Protein AF-A0A847QJS4-F1 (afdb_monomer)

Foldseek 3Di:
DPPVVVVVVVVVVVVVVVVVVPPPDDDDDPDPDPDQDDPCVCVVVDFDWWWEQEVVVRDIDIDTPLLFLLQQLLFADQLPPDLQVLLVSSQLLSLQLSQCCVPPVCQVVSNTSYYCDCVRHGPGHSPRRDPSNSVSSVVQPPHYDDDPSHRDPSDDDD

Radius of gyration: 25.94 Å; Cα contacts (8 Å, |Δi|>4): 206; chains: 1; bounding box: 33×31×95 Å

Structure (mmCIF, N/CA/C/O backbone):
data_AF-A0A847QJS4-F1
#
_entry.id   AF-A0A847QJS4-F1
#
loop_
_atom_site.group_PDB
_atom_site.id
_atom_site.type_symbol
_atom_site.label_atom_id
_atom_site.label_alt_id
_atom_site.label_comp_id
_atom_site.label_asym_id
_atom_site.label_entity_id
_atom_site.label_seq_id
_atom_site.pdbx_PDB_ins_code
_atom_site.Cartn_x
_atom_site.Cartn_y
_atom_site.Cartn_z
_atom_site.occupancy
_atom_site.B_iso_or_equiv
_atom_site.auth_seq_id
_atom_site.auth_comp_id
_atom_site.auth_asym_id
_atom_site.auth_atom_id
_atom_site.pdbx_PDB_model_num
ATOM 1 N N . MET A 1 1 ? -1.668 5.965 78.760 1.00 56.53 1 MET A N 1
ATOM 2 C CA . MET A 1 1 ? -0.915 6.193 77.500 1.00 56.53 1 MET A CA 1
ATOM 3 C C . MET A 1 1 ? -1.561 5.583 76.240 1.00 56.53 1 MET A C 1
ATOM 5 O O . MET A 1 1 ? -1.360 6.135 75.172 1.00 56.53 1 MET A O 1
ATOM 9 N N . LYS A 1 2 ? -2.381 4.516 76.321 1.00 51.59 2 LYS A N 1
ATOM 10 C CA . LYS A 1 2 ? -2.974 3.822 75.147 1.00 51.59 2 LYS A CA 1
ATOM 11 C C . LYS A 1 2 ? -4.217 4.481 74.503 1.00 51.59 2 LYS A C 1
ATOM 13 O O . LYS A 1 2 ? -4.578 4.121 73.389 1.00 51.59 2 LYS A O 1
ATOM 18 N N . LEU A 1 3 ? -4.868 5.445 75.167 1.00 50.12 3 LEU A N 1
ATOM 19 C CA . LEU A 1 3 ? -6.109 6.068 74.669 1.00 50.12 3 LEU A CA 1
ATOM 20 C C . LEU A 1 3 ? -5.859 7.167 73.616 1.00 50.12 3 LEU A C 1
ATOM 22 O O . LEU A 1 3 ? -6.610 7.271 72.654 1.00 50.12 3 LEU A O 1
ATOM 26 N N . LYS A 1 4 ? -4.756 7.922 73.742 1.00 52.16 4 LYS A N 1
ATOM 27 C CA . LYS A 1 4 ? -4.378 8.983 72.786 1.00 52.16 4 LYS A CA 1
ATOM 28 C C . LYS A 1 4 ? -4.014 8.427 71.403 1.00 52.16 4 LYS A C 1
ATOM 30 O O . LYS A 1 4 ? -4.345 9.034 70.395 1.00 52.16 4 LYS A O 1
ATOM 35 N N . TYR A 1 5 ? -3.411 7.238 71.362 1.00 56.19 5 TYR A N 1
ATOM 36 C CA . TYR A 1 5 ? -3.057 6.561 70.115 1.00 56.19 5 TYR A CA 1
ATOM 37 C C . TYR A 1 5 ? -4.287 6.038 69.359 1.00 56.19 5 TYR A C 1
ATOM 39 O O . TYR A 1 5 ? -4.341 6.179 68.146 1.00 56.19 5 TYR A O 1
ATOM 47 N N . ARG A 1 6 ? -5.319 5.519 70.046 1.00 55.34 6 ARG A N 1
ATOM 48 C CA . ARG A 1 6 ? -6.552 5.041 69.382 1.00 55.34 6 ARG A CA 1
ATOM 49 C C . ARG A 1 6 ? -7.291 6.165 68.653 1.00 55.34 6 ARG A C 1
ATOM 51 O O . ARG A 1 6 ? -7.708 5.948 67.525 1.00 55.34 6 ARG A O 1
ATOM 58 N N . VAL A 1 7 ? -7.373 7.355 69.256 1.00 57.12 7 VAL A N 1
ATOM 59 C CA . VAL A 1 7 ? -7.990 8.543 68.635 1.00 57.12 7 VAL A CA 1
ATOM 60 C C . VAL A 1 7 ? -7.161 9.051 67.446 1.00 57.12 7 VAL A C 1
ATOM 62 O O . VAL A 1 7 ? -7.728 9.424 66.420 1.00 57.12 7 VAL A O 1
ATOM 65 N N . LEU A 1 8 ? -5.824 8.998 67.542 1.00 56.19 8 LEU A N 1
ATOM 66 C CA . LEU A 1 8 ? -4.928 9.345 66.432 1.00 56.19 8 LEU A CA 1
ATOM 67 C C . LEU A 1 8 ? -5.085 8.394 65.234 1.00 56.19 8 LEU A C 1
ATOM 69 O O . LEU A 1 8 ? -5.166 8.856 64.100 1.00 56.19 8 LEU A O 1
ATOM 73 N N . TYR A 1 9 ? -5.164 7.081 65.470 1.00 55.72 9 TYR A N 1
ATOM 74 C CA . TYR A 1 9 ? -5.310 6.093 64.394 1.00 55.72 9 TYR A CA 1
ATOM 75 C C . TYR A 1 9 ? -6.708 6.113 63.760 1.00 55.72 9 TYR A C 1
ATOM 77 O O . TYR A 1 9 ? -6.820 5.930 62.550 1.00 55.72 9 TYR A O 1
ATOM 85 N N . THR A 1 10 ? -7.769 6.406 64.524 1.00 59.09 10 THR A N 1
ATOM 86 C CA . THR A 1 10 ? -9.114 6.597 63.952 1.00 59.09 10 THR A CA 1
ATOM 87 C C . THR A 1 10 ? -9.216 7.875 63.121 1.00 59.09 10 THR A C 1
ATOM 89 O O . THR A 1 10 ? -9.838 7.852 62.065 1.00 59.09 10 THR A O 1
ATOM 92 N N . ALA A 1 11 ? -8.571 8.970 63.544 1.00 58.78 11 ALA A N 1
ATOM 93 C CA . ALA A 1 11 ? -8.536 10.214 62.773 1.00 58.78 11 ALA A CA 1
ATOM 94 C C . ALA A 1 11 ? -7.699 10.066 61.488 1.00 58.78 11 ALA A C 1
ATOM 96 O O . ALA A 1 11 ? -8.130 10.498 60.422 1.00 58.78 11 ALA A O 1
ATOM 97 N N . ALA A 1 12 ? -6.548 9.387 61.559 1.00 59.53 12 ALA A N 1
ATOM 98 C CA . ALA A 1 12 ? -5.715 9.098 60.391 1.00 59.53 12 ALA A CA 1
ATOM 99 C C . ALA A 1 12 ? -6.413 8.162 59.383 1.00 59.53 12 ALA A C 1
ATOM 101 O O . ALA A 1 12 ? -6.344 8.401 58.179 1.00 59.53 12 ALA A O 1
ATOM 102 N N . GLY A 1 13 ? -7.141 7.143 59.857 1.00 58.38 13 GLY A N 1
ATOM 103 C CA . GLY A 1 13 ? -7.918 6.242 58.997 1.00 58.38 13 GLY A CA 1
ATOM 104 C C . GLY A 1 13 ? -9.065 6.940 58.255 1.00 58.38 13 GLY A C 1
ATOM 105 O O . GLY A 1 13 ? -9.299 6.655 57.082 1.00 58.38 13 GLY A O 1
ATOM 106 N N . LEU A 1 14 ? -9.734 7.903 58.900 1.00 59.62 14 LEU A N 1
ATOM 107 C CA . LEU A 1 14 ? -10.808 8.698 58.290 1.00 59.62 14 LEU A CA 1
ATOM 108 C C . LEU A 1 14 ? -10.284 9.674 57.224 1.00 59.62 14 LEU A C 1
ATOM 110 O O . LEU A 1 14 ? -10.936 9.864 56.203 1.00 59.62 14 LEU A O 1
ATOM 114 N N . ILE A 1 15 ? -9.086 10.237 57.416 1.00 60.09 15 ILE A N 1
ATOM 115 C CA . ILE A 1 15 ? -8.440 11.140 56.445 1.00 60.09 15 ILE A CA 1
ATOM 116 C C . ILE A 1 15 ? -7.976 10.376 55.192 1.00 60.09 15 ILE A C 1
ATOM 118 O O . ILE A 1 15 ? -8.147 10.867 54.077 1.00 60.09 15 ILE A O 1
ATOM 122 N N . ILE A 1 16 ? -7.458 9.153 55.349 1.00 59.97 16 ILE A N 1
ATOM 123 C CA . ILE A 1 16 ? -7.052 8.300 54.216 1.00 59.97 16 ILE A CA 1
ATOM 124 C C . ILE A 1 16 ? -8.278 7.834 53.413 1.00 59.97 16 ILE A C 1
ATOM 126 O O . ILE A 1 16 ? -8.250 7.853 52.182 1.00 59.97 16 ILE A O 1
ATOM 130 N N . ALA A 1 17 ? -9.382 7.489 54.086 1.00 58.16 17 ALA A N 1
ATOM 131 C CA . ALA A 1 17 ? -10.631 7.118 53.420 1.00 58.16 17 ALA A CA 1
ATOM 132 C C . ALA A 1 17 ? -11.278 8.298 52.664 1.00 58.16 17 ALA A C 1
ATOM 134 O O . ALA A 1 17 ? -11.827 8.096 51.584 1.00 58.16 17 ALA A O 1
ATOM 135 N N . LEU A 1 18 ? -11.164 9.531 53.176 1.00 58.56 18 LEU A N 1
ATOM 136 C CA . LEU A 1 18 ? -11.667 10.732 52.494 1.00 58.56 18 LEU A CA 1
ATOM 137 C C . LEU A 1 18 ? -10.811 11.119 51.271 1.00 58.56 18 LEU A C 1
ATOM 139 O O . LEU A 1 18 ? -11.348 11.583 50.266 1.00 58.56 18 LEU A O 1
ATOM 143 N N . GLY A 1 19 ? -9.493 10.890 51.325 1.00 57.66 19 GLY A N 1
ATOM 144 C CA . GLY A 1 19 ? -8.569 11.165 50.215 1.00 57.66 19 GLY A CA 1
ATOM 145 C C . GLY A 1 19 ? -8.753 10.243 49.002 1.00 57.66 19 GLY A C 1
ATOM 146 O O . GLY A 1 19 ? -8.550 10.671 47.867 1.00 57.66 19 GLY A O 1
ATOM 147 N N . LEU A 1 20 ? -9.206 9.004 49.218 1.00 56.81 20 LEU A N 1
ATOM 148 C CA . LEU A 1 20 ? -9.457 8.036 48.142 1.00 56.81 20 LEU A CA 1
ATOM 149 C C . LEU A 1 20 ? -10.775 8.283 47.385 1.00 56.81 20 LEU A C 1
ATOM 151 O O . LEU A 1 20 ? -10.927 7.795 46.269 1.00 56.81 20 LEU A O 1
ATOM 155 N N . ILE A 1 21 ? -11.699 9.076 47.938 1.00 54.34 21 ILE A N 1
ATOM 156 C CA . ILE A 1 21 ? -12.987 9.406 47.295 1.00 54.34 21 ILE A CA 1
ATOM 157 C C . ILE A 1 21 ? -12.853 10.610 46.338 1.00 54.34 21 ILE A C 1
ATOM 159 O O . ILE A 1 21 ? -13.659 10.767 45.424 1.00 54.34 21 ILE A O 1
ATOM 163 N N . LEU A 1 22 ? -11.804 11.431 46.478 1.00 50.16 22 LEU A N 1
ATOM 164 C CA . LEU A 1 22 ? -11.586 12.633 45.656 1.00 50.16 22 LEU A CA 1
ATOM 165 C C . LEU A 1 22 ? -10.691 12.415 44.424 1.00 50.16 22 LEU A C 1
ATOM 167 O O . LEU A 1 22 ? -10.512 13.340 43.638 1.00 50.16 22 LEU A O 1
ATOM 171 N N . SER A 1 23 ? -10.197 11.197 44.183 1.00 52.78 23 SER A N 1
ATOM 172 C CA . SER A 1 23 ? -9.521 10.834 42.920 1.00 52.78 23 SER A CA 1
ATOM 173 C C . SER A 1 23 ? -10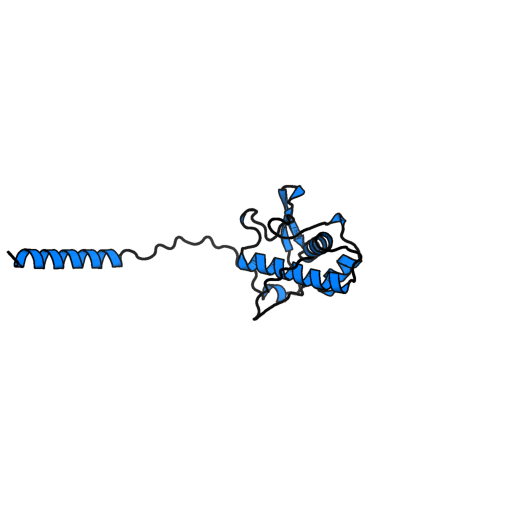.519 10.411 41.831 1.00 52.78 23 SER A C 1
ATOM 175 O O . SER A 1 23 ? -10.291 9.468 41.074 1.00 52.78 23 SER A O 1
ATOM 177 N N . GLY A 1 24 ? -11.655 11.113 41.771 1.00 46.25 24 GLY A N 1
ATOM 178 C CA . GLY A 1 24 ? -12.627 11.007 40.693 1.00 46.25 24 GLY A CA 1
ATOM 179 C C . GLY A 1 24 ? -11.979 11.413 39.371 1.00 46.25 24 GLY A C 1
ATOM 180 O O . GLY A 1 24 ? -11.525 12.542 39.204 1.00 46.25 24 GLY A O 1
ATOM 181 N N . CYS A 1 25 ? -11.912 10.449 38.458 1.00 49.38 25 CYS A N 1
ATOM 182 C CA . CYS A 1 25 ? -11.354 10.536 37.115 1.00 49.38 25 CYS A CA 1
ATOM 183 C C . CYS A 1 25 ? -11.681 11.863 36.400 1.00 49.38 25 CYS A C 1
ATOM 185 O O . CYS A 1 25 ? -12.804 12.073 35.950 1.00 49.38 25 CYS A O 1
ATOM 187 N N . SER A 1 26 ? -10.677 12.722 36.207 1.00 46.34 26 SER A N 1
ATOM 188 C CA . SER A 1 26 ? -10.714 13.753 35.166 1.00 46.34 26 SER A CA 1
ATOM 189 C C . SER A 1 26 ? -10.277 13.121 33.847 1.00 46.34 26 SER A C 1
ATOM 191 O O . SER A 1 26 ? -9.092 13.086 33.526 1.00 46.34 26 SER A O 1
ATOM 193 N N . GLN A 1 27 ? -11.228 12.592 33.075 1.00 49.28 27 GLN A N 1
ATOM 194 C CA . GLN A 1 27 ? -10.994 12.363 31.652 1.00 49.28 27 GLN A CA 1
ATOM 195 C C . GLN A 1 27 ? -11.048 13.721 30.950 1.00 49.28 27 GLN A C 1
ATOM 197 O O . GLN A 1 27 ? -12.102 14.349 30.857 1.00 49.28 27 GLN A O 1
ATOM 202 N N . ALA A 1 28 ? -9.891 14.190 30.481 1.00 49.72 28 ALA A N 1
ATOM 203 C CA . ALA A 1 28 ? -9.831 15.289 29.531 1.00 49.72 28 ALA A CA 1
ATOM 204 C C . ALA A 1 28 ? -10.716 14.949 28.314 1.00 49.72 28 ALA A C 1
ATOM 206 O O . ALA A 1 28 ? -10.736 13.789 27.891 1.00 49.72 28 ALA A O 1
ATOM 207 N N . PRO A 1 29 ? -11.447 15.918 27.736 1.00 38.84 29 PRO A N 1
ATOM 208 C CA . PRO A 1 29 ? -12.275 15.658 26.570 1.00 38.84 29 PRO A CA 1
ATOM 209 C C . PRO A 1 29 ? -11.384 15.163 25.426 1.00 38.84 29 PRO A C 1
ATOM 211 O O . PRO A 1 29 ? -10.550 15.906 24.904 1.00 38.84 29 PRO A O 1
ATOM 214 N N . GLN A 1 30 ? -11.550 13.893 25.042 1.00 41.59 30 GLN A N 1
ATOM 215 C CA . GLN A 1 30 ? -10.957 13.358 23.824 1.00 41.59 30 GLN A CA 1
ATOM 216 C C . GLN A 1 30 ? -11.396 14.251 22.662 1.00 41.59 30 GLN A C 1
ATOM 218 O O . GLN A 1 30 ? -12.590 14.411 22.393 1.00 41.59 30 GLN A O 1
ATOM 223 N N . LYS A 1 31 ? -10.418 14.838 21.965 1.00 44.03 31 LYS A N 1
ATOM 224 C CA . LYS A 1 31 ? -10.607 15.375 20.616 1.00 44.03 31 LYS A CA 1
ATOM 225 C C . LYS A 1 31 ? -11.360 14.297 19.833 1.00 44.03 31 LYS A C 1
ATOM 227 O O . LYS A 1 31 ? -10.833 13.197 19.697 1.00 44.03 31 LYS A O 1
ATOM 232 N N . LYS A 1 32 ? -12.581 14.592 19.371 1.00 38.66 32 LYS A N 1
ATOM 233 C CA . LYS A 1 32 ? -13.340 13.734 18.449 1.00 38.66 32 LYS A CA 1
ATOM 234 C C . LYS A 1 32 ? -12.449 13.451 17.236 1.00 38.66 32 LYS A C 1
ATOM 236 O O . LYS A 1 32 ? -12.378 14.264 16.319 1.00 38.66 32 LYS A O 1
ATOM 241 N N . GLN A 1 33 ? -11.730 12.333 17.260 1.00 44.47 33 GLN A N 1
ATOM 242 C CA . GLN A 1 33 ? -11.225 11.708 16.051 1.00 44.47 33 GLN A CA 1
ATOM 243 C C . GLN A 1 33 ? -12.452 11.337 15.224 1.00 44.47 33 GLN A C 1
ATOM 245 O O . GLN A 1 33 ? -13.455 10.862 15.765 1.00 44.47 33 GLN A O 1
ATOM 250 N N . ALA A 1 34 ? -12.396 11.637 13.927 1.00 55.16 34 ALA A N 1
ATOM 251 C CA . ALA A 1 34 ? -13.393 11.147 12.991 1.00 55.16 34 ALA A CA 1
ATOM 252 C C . ALA A 1 34 ? -13.533 9.625 13.192 1.00 55.16 34 ALA A C 1
ATOM 254 O O . ALA A 1 34 ? -12.512 8.968 13.419 1.00 55.16 34 ALA A O 1
ATOM 255 N N . PRO A 1 35 ? -14.757 9.067 13.171 1.00 46.56 35 PRO A N 1
ATOM 256 C CA . PRO A 1 35 ? -14.930 7.632 13.326 1.00 46.56 35 PRO A CA 1
ATOM 257 C C . PRO A 1 35 ? -14.070 6.918 12.284 1.00 46.56 35 PRO A C 1
ATOM 259 O O . PRO A 1 35 ? -14.115 7.277 11.104 1.00 46.56 35 PRO A O 1
ATOM 262 N N . ALA A 1 36 ? -13.291 5.928 12.723 1.00 55.78 36 ALA A N 1
ATOM 263 C CA . ALA A 1 36 ? -12.670 4.983 11.810 1.00 55.78 36 ALA A CA 1
ATOM 264 C C . ALA A 1 36 ? -13.758 4.412 10.879 1.00 55.78 36 ALA A C 1
ATOM 266 O O . ALA A 1 36 ? -14.891 4.199 11.339 1.00 55.78 36 ALA A O 1
ATOM 267 N N . PRO A 1 37 ? -13.458 4.177 9.592 1.00 46.31 37 PRO A N 1
ATOM 268 C CA . PRO A 1 37 ? -14.375 3.480 8.707 1.00 46.31 37 PRO A CA 1
ATOM 269 C C . PRO A 1 37 ? -14.795 2.164 9.353 1.00 46.31 37 PRO A C 1
ATOM 271 O O . PRO A 1 37 ? -13.974 1.299 9.629 1.00 46.31 37 PRO A O 1
ATOM 274 N N . THR A 1 38 ? -16.079 2.031 9.656 1.00 36.62 38 THR A N 1
ATOM 275 C CA . THR A 1 38 ? -16.661 0.756 10.076 1.00 36.62 38 THR A CA 1
ATOM 276 C C . THR A 1 38 ? -16.667 -0.173 8.854 1.00 36.62 38 THR A C 1
ATOM 278 O O . THR A 1 38 ? -16.896 0.334 7.751 1.00 36.62 38 THR A O 1
ATOM 281 N N . PRO A 1 39 ? -16.564 -1.508 9.006 1.00 47.81 39 PRO A N 1
ATOM 282 C CA . PRO A 1 39 ? -16.758 -2.484 7.918 1.00 47.81 39 PRO A CA 1
ATOM 283 C C . PRO A 1 39 ? -18.091 -2.365 7.152 1.00 47.81 39 PRO A C 1
ATOM 285 O O . PRO A 1 39 ? -18.339 -3.101 6.209 1.00 47.81 39 PRO A O 1
ATOM 288 N N . GLN A 1 40 ? -18.974 -1.452 7.564 1.00 39.09 40 GLN A N 1
ATOM 289 C CA . GLN A 1 40 ? -20.220 -1.094 6.893 1.00 39.09 40 GLN A CA 1
ATOM 290 C C . GLN A 1 40 ? -20.082 0.065 5.884 1.00 39.09 40 GLN A C 1
ATOM 292 O O . GLN A 1 40 ? -21.006 0.276 5.104 1.00 39.09 40 GLN A O 1
ATOM 297 N N . GLN A 1 41 ? -18.959 0.796 5.827 1.00 44.03 41 GLN A N 1
ATOM 298 C CA . GLN A 1 41 ? -18.736 1.831 4.797 1.00 44.03 41 GLN A CA 1
ATOM 299 C C . GLN A 1 41 ? -18.412 1.247 3.409 1.00 44.03 41 GLN A C 1
ATOM 301 O O . GLN A 1 41 ? -18.536 1.940 2.402 1.00 44.03 41 GLN A O 1
ATOM 306 N N . THR A 1 42 ? -18.096 -0.046 3.321 1.00 47.44 42 THR A N 1
ATOM 307 C CA . THR A 1 42 ? -17.999 -0.799 2.058 1.00 47.44 42 THR A CA 1
ATOM 308 C C . THR A 1 42 ? -19.369 -1.141 1.451 1.00 47.44 42 THR A C 1
ATOM 310 O O . THR A 1 42 ? -19.440 -1.503 0.279 1.00 47.44 42 THR A O 1
ATOM 313 N N . ALA A 1 43 ? -20.480 -0.960 2.178 1.00 45.91 43 ALA A N 1
ATOM 314 C CA . ALA A 1 43 ? -21.824 -1.312 1.703 1.00 45.91 43 ALA A CA 1
ATOM 315 C C . ALA A 1 43 ? -22.416 -0.340 0.658 1.00 45.91 43 ALA A C 1
ATOM 317 O O . ALA A 1 43 ? -23.465 -0.628 0.087 1.00 45.91 43 ALA A O 1
ATOM 318 N N . GLN A 1 44 ? -21.770 0.799 0.378 1.00 46.41 44 GLN A N 1
ATOM 319 C CA . GLN A 1 44 ? -22.229 1.752 -0.648 1.00 46.41 44 GLN A CA 1
ATOM 320 C C . GLN A 1 44 ? -21.615 1.540 -2.042 1.00 46.41 44 GLN A C 1
ATOM 322 O O . GLN A 1 44 ? -21.891 2.332 -2.941 1.00 46.41 44 GLN A O 1
ATOM 327 N N . GLY A 1 45 ? -20.803 0.497 -2.256 1.00 63.69 45 GLY A N 1
ATOM 328 C CA . GLY A 1 45 ? -20.294 0.124 -3.589 1.00 63.69 45 GLY A CA 1
ATOM 329 C C . GLY A 1 45 ? -19.381 1.162 -4.258 1.00 63.69 45 GLY A C 1
ATOM 330 O O . GLY A 1 45 ? -18.994 0.991 -5.412 1.00 63.69 45 GLY A O 1
ATOM 331 N N . LYS A 1 46 ? -19.025 2.242 -3.554 1.00 82.50 46 LYS A N 1
ATOM 332 C CA . LYS A 1 46 ? -18.107 3.272 -4.036 1.00 82.50 46 LYS A CA 1
ATOM 333 C C . LYS A 1 46 ? -16.728 3.023 -3.447 1.00 82.50 46 LYS A C 1
ATOM 335 O O . LYS A 1 46 ? -16.570 2.937 -2.234 1.00 82.50 46 LYS A O 1
ATOM 340 N N . GLU A 1 47 ? -15.739 2.943 -4.325 1.00 92.19 47 GLU A N 1
ATOM 341 C CA . GLU A 1 47 ? -14.343 2.783 -3.941 1.00 92.19 47 GLU A CA 1
ATOM 342 C C . GLU A 1 47 ? -13.871 3.931 -3.021 1.00 92.19 47 GLU A C 1
ATOM 344 O O . GLU A 1 47 ? -14.068 5.107 -3.373 1.00 92.19 47 GLU A O 1
ATOM 349 N N . PRO A 1 48 ? -13.243 3.620 -1.868 1.00 94.75 48 PRO A N 1
ATOM 350 C CA . PRO A 1 48 ? -12.723 4.635 -0.967 1.00 94.75 48 PRO A CA 1
ATOM 351 C C . PRO A 1 48 ? -11.470 5.309 -1.533 1.00 94.75 48 PRO A C 1
ATOM 353 O O . PRO A 1 48 ? -10.697 4.730 -2.298 1.00 94.75 48 PRO A O 1
ATOM 356 N N . GLU A 1 49 ? -11.254 6.548 -1.105 1.00 97.56 49 GLU A N 1
ATOM 357 C CA . GLU A 1 49 ? -9.960 7.211 -1.234 1.00 97.56 49 GLU A CA 1
ATOM 358 C C . GLU A 1 49 ? -9.177 7.069 0.067 1.00 97.56 49 GLU A C 1
ATOM 360 O O . GLU A 1 49 ? -9.754 7.089 1.157 1.00 97.56 49 GLU A O 1
ATOM 365 N N . ILE A 1 50 ? -7.858 6.952 -0.058 1.00 98.31 50 ILE A N 1
ATOM 366 C CA . ILE A 1 50 ? -6.927 6.903 1.062 1.00 98.31 50 ILE A CA 1
ATOM 367 C C . ILE A 1 50 ? -5.860 7.985 0.926 1.00 98.31 50 ILE A C 1
ATOM 369 O O . ILE A 1 50 ? -5.480 8.390 -0.173 1.00 98.31 50 ILE A O 1
ATOM 373 N N . THR A 1 51 ? -5.354 8.439 2.066 1.00 98.81 51 THR A N 1
ATOM 374 C CA . THR A 1 51 ? -4.176 9.304 2.149 1.00 98.81 51 THR A CA 1
ATOM 375 C C . THR A 1 51 ? -2.909 8.457 2.239 1.00 98.81 51 THR A C 1
ATOM 377 O O . THR A 1 51 ? -2.768 7.629 3.136 1.00 98.81 51 THR A O 1
ATOM 380 N N . VAL A 1 52 ? -1.966 8.678 1.330 1.00 98.81 52 VAL A N 1
ATOM 381 C CA . VAL A 1 52 ? -0.716 7.918 1.218 1.00 98.81 52 VAL A CA 1
ATOM 382 C C . VAL A 1 52 ? 0.467 8.861 1.389 1.00 98.81 52 VAL A C 1
ATOM 384 O O . VAL A 1 52 ? 0.513 9.927 0.770 1.00 98.81 52 VAL A O 1
ATOM 387 N N . TYR A 1 53 ? 1.422 8.485 2.234 1.00 98.75 53 TYR A N 1
ATOM 388 C CA . TYR A 1 53 ? 2.716 9.153 2.317 1.00 98.75 53 TYR A CA 1
ATOM 389 C C . TYR A 1 53 ? 3.639 8.637 1.207 1.00 98.75 53 TYR A C 1
ATOM 391 O O . TYR A 1 53 ? 3.938 7.447 1.139 1.00 98.75 53 TYR A O 1
ATOM 399 N N . MET A 1 54 ? 4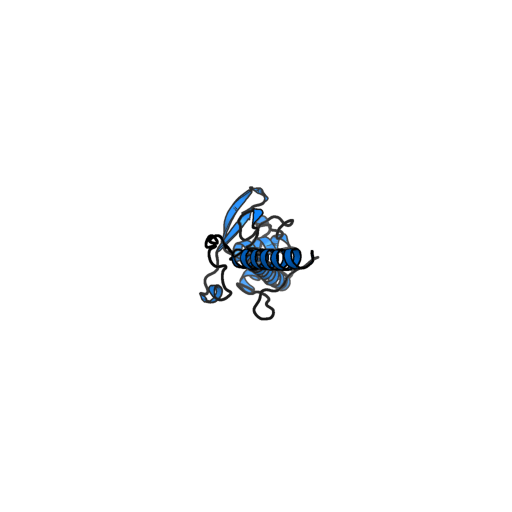.083 9.539 0.335 1.00 98.50 54 MET A N 1
ATOM 400 C CA . MET A 1 54 ? 4.965 9.251 -0.793 1.00 98.50 54 MET A CA 1
ATOM 401 C C . MET A 1 54 ? 6.425 9.396 -0.346 1.00 98.50 54 MET A C 1
ATOM 403 O O . MET A 1 54 ? 6.976 10.498 -0.398 1.00 98.50 54 MET A O 1
ATOM 407 N N . HIS A 1 55 ? 7.052 8.299 0.085 1.00 97.50 55 HIS A N 1
ATOM 408 C CA . HIS A 1 55 ? 8.393 8.269 0.693 1.00 97.50 55 HIS A CA 1
ATOM 409 C C . HIS A 1 55 ? 9.458 9.034 -0.104 1.00 97.50 55 HIS A C 1
ATOM 411 O O . HIS A 1 55 ? 10.213 9.813 0.470 1.00 97.50 55 HIS A O 1
ATOM 417 N N . GLU A 1 56 ? 9.475 8.874 -1.430 1.00 96.19 56 GLU A N 1
ATOM 418 C CA . GLU A 1 56 ? 10.475 9.509 -2.300 1.00 96.19 56 GLU A CA 1
ATOM 419 C C . GLU A 1 56 ? 10.395 11.043 -2.302 1.00 96.19 56 GLU A C 1
ATOM 421 O O . GLU A 1 56 ? 11.401 11.721 -2.488 1.00 96.19 56 GLU A O 1
ATOM 426 N N . THR A 1 57 ? 9.197 11.602 -2.107 1.00 97.56 57 THR A N 1
ATOM 427 C CA . THR A 1 57 ? 8.953 13.053 -2.216 1.00 97.56 57 THR A CA 1
ATOM 428 C C . THR A 1 57 ? 8.649 13.714 -0.875 1.00 97.56 57 THR A C 1
ATOM 430 O O . THR A 1 57 ? 8.640 14.940 -0.777 1.00 97.56 57 THR A O 1
ATOM 433 N N . GLY A 1 58 ? 8.343 12.922 0.154 1.00 97.75 58 GLY A N 1
ATOM 434 C CA . GLY A 1 58 ? 7.852 13.394 1.445 1.00 97.75 58 GLY A CA 1
ATOM 435 C C . GLY A 1 58 ? 6.430 13.970 1.417 1.00 97.75 58 GLY A C 1
ATOM 436 O O . GLY A 1 58 ? 5.980 14.517 2.424 1.00 97.75 58 GLY A O 1
ATOM 437 N N . GLN A 1 59 ? 5.714 13.877 0.292 1.00 98.12 59 GLN A N 1
ATOM 438 C CA . GLN A 1 59 ? 4.376 14.447 0.140 1.00 98.12 59 GLN A CA 1
ATOM 439 C C . GLN A 1 59 ? 3.279 13.487 0.604 1.00 98.12 59 GLN A C 1
ATOM 441 O O . GLN A 1 59 ? 3.440 12.269 0.588 1.00 98.12 59 GLN A O 1
ATOM 446 N N . LYS A 1 60 ? 2.122 14.046 0.967 1.00 98.56 60 LYS A N 1
ATOM 447 C CA . LYS A 1 60 ? 0.886 13.285 1.180 1.00 98.56 60 LYS A CA 1
ATOM 448 C C . LYS A 1 60 ? 0.019 13.389 -0.064 1.00 98.56 60 LYS A C 1
ATOM 450 O O . LYS A 1 60 ? -0.225 14.496 -0.539 1.00 98.56 60 LYS A O 1
ATOM 455 N N . LYS A 1 61 ? -0.481 12.262 -0.555 1.00 98.44 61 LYS A N 1
ATOM 456 C 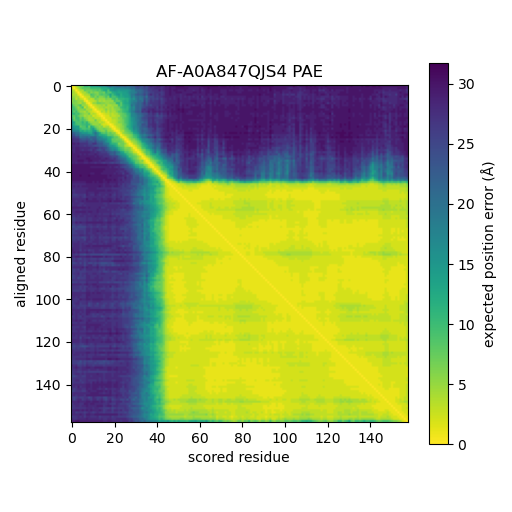CA . LYS A 1 61 ? -1.369 12.207 -1.716 1.00 98.44 61 LYS A CA 1
ATOM 457 C C . LYS A 1 61 ? -2.653 11.472 -1.358 1.00 98.44 61 LYS A C 1
ATOM 459 O O . LYS A 1 61 ? -2.598 10.398 -0.773 1.00 98.44 61 LYS A O 1
ATOM 464 N N . THR A 1 62 ? -3.795 12.038 -1.732 1.00 98.56 62 THR A N 1
ATOM 465 C CA . THR A 1 62 ? -5.068 11.311 -1.721 1.00 98.56 62 THR A CA 1
ATOM 466 C C . THR A 1 62 ? -5.222 10.589 -3.052 1.00 98.56 62 THR A C 1
ATOM 468 O O . THR A 1 62 ? -5.036 11.198 -4.107 1.00 98.56 62 THR A O 1
ATOM 471 N N . MET A 1 63 ? -5.523 9.296 -3.012 1.00 98.12 63 MET A N 1
ATOM 472 C CA . MET A 1 63 ? -5.756 8.486 -4.207 1.00 98.12 63 MET A CA 1
ATOM 473 C C . MET A 1 63 ? -6.792 7.400 -3.944 1.00 98.12 63 MET A C 1
ATOM 475 O O . MET A 1 63 ? -7.143 7.120 -2.799 1.00 98.12 63 MET A O 1
ATOM 479 N N . LYS A 1 64 ? -7.280 6.800 -5.024 1.00 98.31 64 LYS A N 1
ATOM 480 C CA . LYS A 1 64 ? -8.156 5.634 -4.993 1.00 98.31 64 LYS A CA 1
ATOM 481 C C . LYS A 1 64 ? -7.436 4.436 -4.369 1.00 98.31 64 LYS A C 1
ATOM 483 O O . LYS A 1 64 ? -6.236 4.261 -4.580 1.00 98.31 64 LYS A O 1
ATOM 488 N N . MET A 1 65 ? -8.151 3.650 -3.563 1.00 98.44 65 MET A N 1
ATOM 489 C CA . MET A 1 65 ? -7.578 2.473 -2.902 1.00 98.44 65 MET A CA 1
ATOM 490 C C . MET A 1 65 ? -6.983 1.501 -3.925 1.00 98.44 65 MET A C 1
ATOM 492 O O . MET A 1 65 ? -5.855 1.060 -3.759 1.00 98.44 65 MET A O 1
ATOM 496 N N . GLU A 1 66 ? -7.695 1.208 -5.007 1.00 98.56 66 GLU A N 1
ATOM 497 C CA . GLU A 1 66 ? -7.272 0.241 -6.019 1.00 98.56 66 GLU A CA 1
ATOM 498 C C . GLU A 1 66 ? -6.054 0.736 -6.820 1.00 98.56 66 GLU A C 1
ATOM 500 O O . GLU A 1 66 ? -5.184 -0.065 -7.159 1.00 98.56 66 GLU A O 1
ATOM 505 N N . ASP A 1 67 ? -5.910 2.053 -7.024 1.00 98.62 67 ASP A N 1
ATOM 506 C CA . ASP A 1 67 ? -4.691 2.639 -7.610 1.00 98.62 67 ASP A CA 1
ATOM 507 C C . ASP A 1 67 ? -3.471 2.405 -6.704 1.00 98.62 67 ASP A C 1
ATOM 509 O O . ASP A 1 67 ? -2.387 2.054 -7.176 1.00 98.62 67 ASP A O 1
ATOM 513 N N . TYR A 1 68 ? -3.648 2.570 -5.389 1.00 98.75 68 TYR A N 1
ATOM 514 C CA . TYR A 1 68 ? -2.601 2.274 -4.413 1.00 98.75 68 TYR A CA 1
ATOM 515 C C . TYR A 1 68 ? -2.250 0.779 -4.401 1.00 98.75 68 TYR A C 1
ATOM 517 O O . TYR A 1 68 ? -1.070 0.430 -4.469 1.00 98.75 68 TYR A O 1
ATOM 525 N N . ILE A 1 69 ? -3.257 -0.103 -4.379 1.00 98.81 69 ILE A N 1
ATOM 526 C CA . ILE A 1 69 ? -3.054 -1.559 -4.377 1.00 98.81 69 ILE A CA 1
ATOM 527 C C . ILE A 1 69 ? -2.332 -2.025 -5.645 1.00 98.81 69 ILE A C 1
ATOM 529 O O . ILE A 1 69 ? -1.440 -2.865 -5.546 1.00 98.81 69 ILE A O 1
ATOM 533 N N . ALA A 1 70 ? -2.618 -1.448 -6.814 1.00 98.88 70 ALA A N 1
ATOM 534 C CA . ALA A 1 70 ? -1.869 -1.750 -8.034 1.00 98.88 70 ALA A CA 1
ATOM 535 C C . ALA A 1 70 ? -0.373 -1.426 -7.895 1.00 98.88 70 ALA A C 1
ATOM 537 O O . ALA A 1 70 ? 0.472 -2.236 -8.281 1.00 98.88 70 ALA A O 1
ATOM 538 N N . GLY A 1 71 ? -0.039 -0.279 -7.296 1.00 98.75 71 GLY A N 1
ATOM 539 C CA . GLY A 1 71 ? 1.349 0.084 -7.015 1.00 98.75 71 GLY A CA 1
ATOM 540 C C . GLY A 1 71 ? 2.021 -0.842 -6.000 1.00 98.75 71 GLY A C 1
ATOM 541 O O . GLY A 1 71 ? 3.197 -1.159 -6.169 1.00 98.75 71 GLY A O 1
ATOM 542 N N . VAL A 1 72 ? 1.286 -1.324 -4.991 1.00 98.75 72 VAL A N 1
ATOM 543 C CA . VAL A 1 72 ? 1.807 -2.301 -4.019 1.00 98.75 72 VAL A CA 1
ATOM 544 C C . VAL A 1 72 ? 2.085 -3.647 -4.678 1.00 98.75 72 VAL A C 1
ATOM 546 O O . VAL A 1 72 ? 3.195 -4.159 -4.576 1.00 98.75 72 VAL A O 1
ATOM 549 N N . VAL A 1 73 ? 1.127 -4.201 -5.427 1.00 98.81 73 VAL A N 1
ATOM 550 C CA . VAL A 1 73 ? 1.309 -5.485 -6.126 1.00 98.81 73 VAL A CA 1
ATOM 551 C C . VAL A 1 73 ? 2.506 -5.425 -7.079 1.00 98.81 73 VAL A C 1
ATOM 553 O O . VAL A 1 73 ? 3.307 -6.355 -7.121 1.00 98.81 73 VAL A O 1
ATOM 556 N N . ALA A 1 74 ? 2.677 -4.312 -7.797 1.00 98.62 74 ALA A N 1
ATOM 557 C CA . ALA A 1 74 ? 3.820 -4.097 -8.683 1.00 98.62 74 ALA A CA 1
ATOM 558 C C . ALA A 1 74 ? 5.162 -3.881 -7.948 1.00 98.62 74 ALA A C 1
ATOM 560 O O . ALA A 1 74 ? 6.224 -4.065 -8.545 1.00 98.62 74 ALA A O 1
ATOM 561 N N . GLY A 1 75 ? 5.129 -3.464 -6.679 1.00 98.00 75 GLY A N 1
ATOM 562 C CA . GLY A 1 75 ? 6.309 -3.328 -5.823 1.00 98.00 75 GLY A CA 1
ATOM 563 C C . GLY A 1 75 ? 6.729 -4.637 -5.153 1.00 98.00 75 GLY A C 1
ATOM 564 O O . GLY A 1 75 ? 7.923 -4.878 -4.996 1.00 98.00 75 GLY A O 1
ATOM 565 N N . GLU A 1 76 ? 5.760 -5.477 -4.786 1.00 98.00 76 GLU A N 1
ATOM 566 C CA . GLU A 1 76 ? 5.970 -6.716 -4.023 1.00 98.00 76 GLU A CA 1
ATOM 567 C C . GLU A 1 76 ? 6.180 -7.952 -4.913 1.00 98.00 76 GLU A C 1
ATOM 569 O O . GLU A 1 76 ? 6.822 -8.919 -4.502 1.00 98.00 76 GLU A O 1
ATOM 574 N N . MET A 1 77 ? 5.660 -7.946 -6.145 1.00 98.12 77 MET A N 1
ATOM 575 C CA . MET A 1 77 ? 5.711 -9.094 -7.056 1.00 98.12 77 MET A CA 1
ATOM 576 C C . MET A 1 77 ? 6.262 -8.735 -8.431 1.00 98.12 77 MET A C 1
ATOM 578 O O . MET A 1 77 ? 6.174 -7.596 -8.890 1.00 98.12 77 MET A O 1
ATOM 582 N N . LYS A 1 78 ? 6.788 -9.739 -9.145 1.00 97.81 78 LYS A N 1
ATOM 583 C CA . LYS A 1 78 ? 7.132 -9.554 -10.559 1.00 97.81 78 LYS A CA 1
ATOM 584 C C . LYS A 1 78 ? 5.839 -9.451 -11.388 1.00 97.81 78 LYS A C 1
ATOM 586 O O . LYS A 1 78 ? 5.018 -10.367 -11.322 1.00 97.81 78 LYS A O 1
ATOM 591 N N . PRO A 1 79 ? 5.650 -8.396 -12.203 1.00 95.62 79 PRO A N 1
ATOM 592 C CA . PRO A 1 79 ? 4.396 -8.184 -12.938 1.00 95.62 79 PRO A CA 1
ATOM 593 C C . PRO A 1 79 ? 4.041 -9.251 -13.993 1.00 95.62 79 PRO A C 1
ATOM 595 O O . PRO A 1 79 ? 2.916 -9.261 -14.500 1.00 95.62 79 PRO A O 1
ATOM 598 N N . ASP A 1 80 ? 4.990 -10.116 -14.361 1.00 95.69 80 ASP A N 1
ATOM 599 C CA . ASP A 1 80 ? 4.841 -11.220 -15.318 1.00 95.69 80 ASP A CA 1
ATOM 600 C C . ASP A 1 80 ? 4.464 -12.560 -14.662 1.00 95.69 80 ASP A C 1
ATOM 602 O O . ASP A 1 80 ? 4.294 -13.564 -15.356 1.00 95.69 80 ASP A O 1
ATOM 606 N N . TRP A 1 81 ? 4.304 -12.595 -13.337 1.00 98.19 81 TRP A N 1
ATOM 607 C CA . TRP A 1 81 ? 3.788 -13.771 -12.640 1.00 98.19 81 TRP A CA 1
ATOM 608 C C . TRP A 1 81 ? 2.333 -14.081 -13.025 1.00 98.19 81 TRP A C 1
ATOM 610 O O . TRP A 1 81 ? 1.617 -13.215 -13.545 1.00 98.19 81 TRP A O 1
ATOM 620 N N . PRO A 1 82 ? 1.866 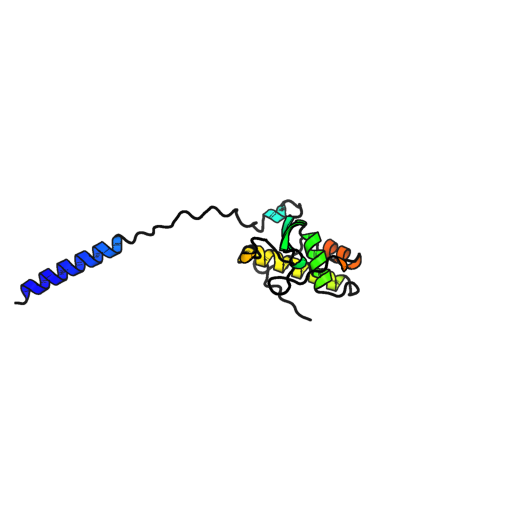-15.324 -12.778 1.00 98.62 82 PRO A N 1
ATOM 621 C CA . PRO A 1 82 ? 0.490 -15.708 -13.067 1.00 98.62 82 PRO A CA 1
ATOM 622 C C . PRO A 1 82 ? -0.515 -14.729 -12.454 1.00 98.62 82 PRO A C 1
ATOM 624 O O . PRO A 1 82 ? -0.385 -14.354 -11.289 1.00 98.62 82 PRO A O 1
ATOM 627 N N . VAL A 1 83 ? -1.539 -14.350 -13.224 1.00 98.75 83 VAL A N 1
ATOM 628 C CA . VAL A 1 83 ? -2.538 -13.350 -12.803 1.00 98.75 83 VAL A CA 1
ATOM 629 C C . VAL A 1 83 ? -3.210 -13.713 -11.476 1.00 98.75 83 VAL A C 1
ATOM 631 O O . VAL A 1 83 ? -3.424 -12.838 -10.648 1.00 98.75 83 VAL A O 1
ATOM 634 N N . GLU A 1 84 ? -3.446 -15.002 -11.223 1.00 98.75 84 GLU A N 1
ATOM 635 C CA . GLU A 1 84 ? -4.041 -15.480 -9.969 1.00 98.75 84 GLU A CA 1
ATOM 636 C C . GLU A 1 84 ? -3.117 -15.277 -8.758 1.00 98.75 84 GLU A C 1
ATOM 638 O O . GLU A 1 84 ? -3.582 -15.011 -7.653 1.00 98.75 84 GLU A O 1
ATOM 643 N N . ALA A 1 85 ? -1.795 -15.348 -8.955 1.00 98.62 85 ALA A N 1
ATOM 644 C CA . ALA A 1 85 ? -0.833 -15.055 -7.895 1.00 98.62 85 ALA A CA 1
ATOM 645 C C . ALA A 1 85 ? -0.823 -13.552 -7.572 1.00 98.62 85 ALA A C 1
ATOM 647 O O . ALA A 1 85 ? -0.856 -13.169 -6.405 1.00 98.62 85 ALA A O 1
ATOM 648 N N . LEU A 1 86 ? -0.849 -12.702 -8.605 1.00 98.88 86 LEU A N 1
ATOM 649 C CA . LEU A 1 86 ? -0.991 -11.251 -8.442 1.00 98.88 86 LEU A CA 1
ATOM 650 C C . LEU A 1 86 ? -2.331 -10.888 -7.774 1.00 98.88 86 LEU A C 1
ATOM 652 O O . LEU A 1 86 ? -2.389 -9.967 -6.964 1.00 98.88 86 LEU A O 1
ATOM 656 N N . ALA A 1 87 ? -3.403 -11.623 -8.083 1.00 98.88 87 ALA A N 1
ATOM 657 C CA . ALA A 1 87 ? -4.735 -11.415 -7.520 1.00 98.88 87 ALA A CA 1
ATOM 658 C C . ALA A 1 87 ? -4.772 -11.777 -6.028 1.00 98.88 87 ALA A C 1
ATOM 660 O O . ALA A 1 87 ? -5.272 -11.002 -5.212 1.00 98.88 87 ALA A O 1
ATOM 661 N N . ALA A 1 88 ? -4.155 -12.900 -5.644 1.00 98.75 88 ALA A N 1
ATOM 662 C CA . ALA A 1 88 ? -3.978 -13.255 -4.237 1.00 98.75 88 ALA A CA 1
ATOM 663 C C . ALA A 1 88 ? -3.216 -12.159 -3.471 1.00 98.75 88 ALA A C 1
ATOM 665 O O . ALA A 1 88 ? -3.618 -11.773 -2.371 1.00 98.75 88 ALA A O 1
ATOM 666 N N . GLN A 1 89 ? -2.167 -11.595 -4.073 1.00 98.81 89 GLN A N 1
ATOM 667 C CA . GLN A 1 89 ? -1.431 -10.487 -3.472 1.00 98.81 89 GLN A CA 1
ATOM 668 C C . GLN A 1 89 ? -2.253 -9.203 -3.377 1.00 98.81 89 GLN A C 1
ATOM 670 O O . GLN A 1 89 ? -2.121 -8.485 -2.390 1.00 98.81 89 GLN A O 1
ATOM 675 N N . ALA A 1 90 ? -3.122 -8.910 -4.345 1.00 98.88 90 ALA A N 1
ATOM 676 C CA . ALA A 1 90 ? -4.023 -7.765 -4.260 1.00 98.88 90 ALA A CA 1
ATOM 677 C C . ALA A 1 90 ? -4.954 -7.877 -3.037 1.00 98.88 90 ALA A C 1
ATOM 679 O O . ALA A 1 90 ? -5.097 -6.912 -2.284 1.00 98.88 90 ALA A O 1
ATOM 680 N N . ILE A 1 91 ? -5.513 -9.068 -2.779 1.00 98.88 91 ILE A N 1
ATOM 681 C CA . ILE A 1 91 ? -6.317 -9.345 -1.574 1.00 98.88 91 ILE A CA 1
ATOM 682 C C . ILE A 1 91 ? -5.475 -9.157 -0.308 1.00 98.88 91 ILE A C 1
ATOM 684 O O . ILE A 1 91 ? -5.924 -8.499 0.632 1.00 98.88 91 ILE A O 1
ATOM 688 N N . ILE A 1 92 ? -4.254 -9.698 -0.278 1.00 98.69 92 ILE A N 1
ATOM 689 C CA . ILE A 1 92 ? -3.319 -9.567 0.851 1.00 98.69 92 ILE A CA 1
ATOM 690 C C . ILE A 1 92 ? -3.008 -8.090 1.129 1.00 98.69 92 ILE A C 1
ATOM 692 O O . ILE A 1 92 ? -3.242 -7.617 2.239 1.00 98.69 92 ILE A O 1
ATOM 696 N N . ALA A 1 93 ? -2.579 -7.337 0.115 1.00 98.69 93 ALA A N 1
ATOM 697 C CA . ALA A 1 93 ? -2.213 -5.928 0.234 1.00 98.69 93 ALA A CA 1
ATOM 698 C C . ALA A 1 93 ? -3.388 -5.056 0.698 1.00 98.69 93 ALA A C 1
ATOM 700 O O . ALA A 1 93 ? -3.233 -4.174 1.551 1.00 98.69 93 ALA A O 1
ATOM 701 N N . ARG A 1 94 ? -4.593 -5.316 0.176 1.00 98.69 94 ARG A N 1
ATOM 702 C CA . ARG A 1 94 ? -5.815 -4.619 0.596 1.00 98.69 94 ARG A CA 1
ATOM 703 C C . ARG A 1 94 ? -6.174 -4.951 2.037 1.00 98.69 94 ARG A C 1
ATOM 705 O O . ARG A 1 94 ? -6.469 -4.046 2.815 1.00 98.69 94 ARG A O 1
ATOM 712 N N . THR A 1 95 ? -6.088 -6.226 2.407 1.00 98.69 95 THR A N 1
ATOM 713 C CA . THR A 1 95 ? -6.348 -6.691 3.774 1.00 98.69 95 THR A CA 1
ATOM 714 C C . THR A 1 95 ? -5.393 -6.036 4.763 1.00 98.69 95 THR A C 1
ATOM 716 O O . THR A 1 95 ? -5.850 -5.493 5.765 1.00 98.69 95 THR A O 1
ATOM 719 N N . PHE A 1 96 ? -4.092 -6.019 4.463 1.00 98.50 96 PHE A N 1
ATOM 720 C CA . PHE A 1 96 ? -3.084 -5.360 5.290 1.00 98.50 96 PHE A CA 1
ATOM 721 C C . PHE A 1 96 ? -3.375 -3.866 5.443 1.00 98.50 96 PHE A C 1
ATOM 723 O O . PHE A 1 96 ? -3.332 -3.331 6.547 1.00 98.50 96 PHE A O 1
ATOM 730 N N . THR A 1 97 ? -3.728 -3.193 4.346 1.00 98.44 97 THR A N 1
ATOM 731 C CA . THR A 1 97 ? -4.014 -1.753 4.363 1.00 98.44 97 THR A CA 1
ATOM 732 C C . THR A 1 97 ? -5.211 -1.435 5.260 1.00 98.44 97 THR A C 1
ATOM 734 O O . THR A 1 97 ? -5.135 -0.528 6.087 1.00 98.44 97 THR A O 1
ATOM 737 N N . ILE A 1 98 ? -6.300 -2.202 5.146 1.00 98.19 98 ILE A N 1
ATOM 738 C CA . ILE A 1 98 ? -7.480 -2.055 6.010 1.00 98.19 98 ILE A CA 1
ATOM 739 C C . ILE A 1 98 ? -7.135 -2.365 7.468 1.00 98.19 98 ILE A C 1
ATOM 741 O O . ILE A 1 98 ? -7.440 -1.556 8.339 1.00 98.19 98 ILE A O 1
ATOM 745 N N . GLN A 1 99 ? -6.439 -3.474 7.725 1.00 97.94 99 GLN A N 1
ATOM 746 C CA . GLN A 1 99 ? -5.992 -3.865 9.063 1.00 97.94 99 GLN A CA 1
ATOM 747 C C . GLN A 1 99 ? -5.171 -2.747 9.724 1.00 97.94 99 GLN A C 1
ATOM 749 O O . GLN A 1 99 ? -5.449 -2.363 10.860 1.00 97.94 99 GLN A O 1
ATOM 754 N N . ALA A 1 100 ? -4.218 -2.154 9.000 1.00 97.81 100 ALA A N 1
ATOM 755 C CA . ALA A 1 100 ? -3.355 -1.112 9.541 1.00 97.81 100 ALA A CA 1
ATOM 756 C C . ALA A 1 100 ? -4.129 0.183 9.833 1.00 97.81 100 ALA A C 1
ATOM 758 O O . ALA A 1 100 ? -3.886 0.846 10.847 1.00 97.81 100 ALA A O 1
ATOM 759 N N . ILE A 1 101 ? -5.090 0.536 8.975 1.00 97.62 101 ILE A N 1
ATOM 760 C CA . ILE A 1 101 ? -5.994 1.670 9.196 1.00 97.62 101 ILE A CA 1
ATOM 761 C C . ILE A 1 101 ? -6.864 1.436 10.434 1.00 97.62 101 ILE A C 1
ATOM 763 O O . ILE A 1 101 ? -6.984 2.337 11.263 1.00 97.62 101 ILE A O 1
ATOM 767 N N . GLU A 1 102 ? -7.446 0.249 10.581 1.00 96.06 102 GLU A N 1
ATOM 768 C CA . GLU A 1 102 ? -8.348 -0.081 11.688 1.00 96.06 102 GLU A CA 1
ATOM 769 C C . GLU A 1 102 ? -7.620 -0.171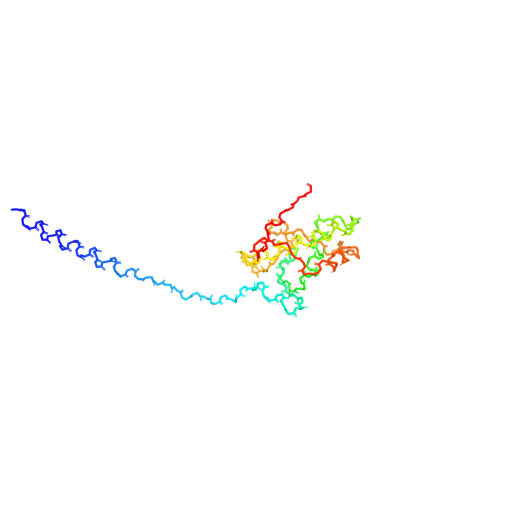 13.036 1.00 96.06 102 GLU A C 1
ATOM 771 O O . GLU A 1 102 ? -8.120 0.343 14.037 1.00 96.06 102 GLU A O 1
ATOM 776 N N . GLU A 1 103 ? -6.440 -0.792 13.081 1.00 96.06 103 GLU A N 1
ATOM 777 C CA . GLU A 1 103 ? -5.721 -1.031 14.337 1.00 96.06 103 GLU A CA 1
ATOM 778 C C . GLU A 1 103 ? -4.856 0.149 14.780 1.00 96.06 103 GLU A C 1
ATOM 780 O O . GLU A 1 103 ? -4.750 0.429 15.976 1.00 96.06 103 GLU A O 1
ATOM 785 N N . LYS A 1 104 ? -4.206 0.829 13.829 1.00 96.19 104 LYS A N 1
ATOM 786 C CA . LYS A 1 104 ? -3.196 1.860 14.118 1.00 96.19 104 LYS A CA 1
ATOM 787 C C . LYS A 1 104 ? -3.607 3.247 13.640 1.00 96.19 104 LYS A C 1
ATOM 789 O O . LYS A 1 104 ? -2.972 4.222 14.023 1.00 96.19 104 LYS A O 1
ATOM 794 N N . GLY A 1 105 ? -4.642 3.364 12.809 1.00 96.75 105 GLY A N 1
ATOM 795 C CA . GLY A 1 105 ? -4.936 4.598 12.077 1.00 96.75 105 GLY A CA 1
ATOM 796 C C . GLY A 1 105 ? -4.057 4.791 10.835 1.00 96.75 105 GLY A C 1
ATOM 797 O O . GLY A 1 105 ? -3.960 5.912 10.338 1.00 96.75 105 GLY A O 1
ATOM 798 N N . GLY A 1 106 ? -3.419 3.724 10.338 1.00 97.50 106 GLY A N 1
ATOM 799 C CA . GLY A 1 106 ? -2.519 3.742 9.185 1.00 97.50 106 GLY A CA 1
ATOM 800 C C . GLY A 1 106 ? -1.067 3.930 9.607 1.00 97.50 106 GLY A C 1
ATOM 801 O O . GLY A 1 106 ? -0.493 3.053 10.248 1.00 97.50 106 GLY A O 1
ATOM 802 N N . VAL A 1 107 ? -0.491 5.084 9.263 1.00 98.19 107 VAL A N 1
ATOM 803 C CA . VAL A 1 107 ? 0.882 5.488 9.607 1.00 98.19 107 VAL A CA 1
ATOM 804 C C . VAL A 1 107 ? 0.833 6.782 10.439 1.00 98.19 107 VAL A C 1
ATOM 806 O O . VAL A 1 107 ? 0.938 7.887 9.889 1.00 98.19 107 VAL A O 1
ATOM 809 N N . PRO A 1 108 ? 0.614 6.691 11.767 1.00 97.50 108 PRO A N 1
ATOM 810 C CA . PRO A 1 108 ? 0.356 7.846 12.633 1.00 97.50 108 PRO A CA 1
ATOM 811 C C . PRO A 1 108 ? 1.448 8.911 12.610 1.00 97.50 108 PRO A C 1
ATOM 813 O O . PRO A 1 108 ? 1.146 10.104 12.603 1.00 97.50 108 PRO A O 1
ATOM 816 N N . GLU A 1 109 ? 2.710 8.495 12.532 1.00 97.50 109 GLU A N 1
ATOM 817 C CA . GLU A 1 109 ? 3.885 9.368 12.494 1.00 97.50 109 GLU A CA 1
ATOM 818 C C . GLU A 1 109 ? 3.901 10.236 11.232 1.00 97.50 109 GLU A C 1
ATOM 820 O O . GLU A 1 109 ? 4.407 11.360 11.239 1.00 97.50 109 GLU A O 1
ATOM 825 N N . ARG A 1 110 ? 3.311 9.731 10.143 1.00 97.75 110 ARG A N 1
ATOM 826 C CA . ARG A 1 110 ? 3.119 10.469 8.893 1.00 97.75 110 ARG A CA 1
ATOM 827 C C . ARG A 1 110 ? 1.776 11.181 8.857 1.00 97.75 110 ARG A C 1
ATOM 829 O O . ARG A 1 110 ? 1.616 12.121 8.084 1.00 97.75 110 ARG A O 1
ATOM 836 N N . GLY A 1 111 ? 0.807 10.782 9.679 1.00 97.88 111 GLY A N 1
ATOM 837 C CA . GLY A 1 111 ? -0.574 11.251 9.612 1.00 97.88 111 GLY A CA 1
ATOM 838 C C . GLY A 1 111 ? -1.195 10.954 8.246 1.00 97.88 1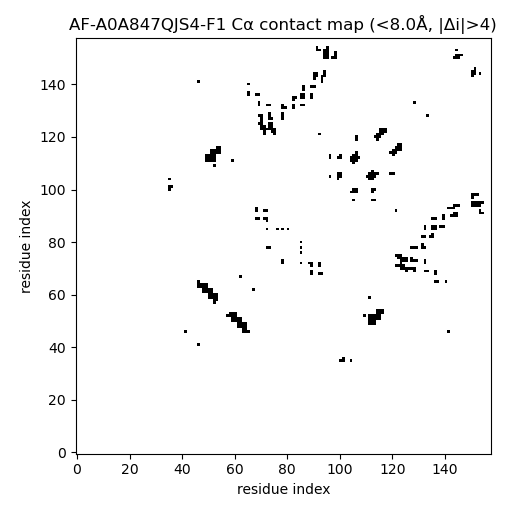11 GLY A C 1
ATOM 839 O O . GLY A 1 111 ? -1.729 11.871 7.613 1.00 97.88 111 GLY A O 1
ATOM 840 N N . THR A 1 112 ? -1.023 9.720 7.772 1.00 98.69 112 THR A N 1
ATOM 841 C CA . THR A 1 112 ? -1.584 9.161 6.531 1.00 98.69 112 THR A CA 1
ATOM 842 C C . THR A 1 112 ? -2.121 7.758 6.798 1.00 98.69 112 THR A C 1
ATOM 844 O O . THR A 1 112 ? -1.751 7.122 7.779 1.00 98.69 112 THR A O 1
ATOM 847 N N . GLN A 1 113 ? -3.000 7.264 5.931 1.00 98.75 113 GLN A N 1
ATOM 848 C CA . GLN A 1 113 ? -3.579 5.921 6.038 1.00 98.75 113 GLN A CA 1
ATOM 849 C C . GLN A 1 113 ? -2.644 4.819 5.522 1.00 98.75 113 GLN A C 1
ATOM 851 O O . GLN A 1 113 ? -2.731 3.688 5.984 1.00 98.75 113 GLN A O 1
ATOM 856 N N . ALA A 1 114 ? -1.744 5.154 4.598 1.00 98.62 114 ALA A N 1
ATOM 857 C CA . ALA A 1 114 ? -0.729 4.249 4.068 1.00 98.62 114 ALA A CA 1
ATOM 858 C C . ALA A 1 114 ? 0.595 4.985 3.801 1.00 98.62 114 ALA A C 1
ATOM 860 O O . ALA A 1 114 ? 0.674 6.218 3.896 1.00 98.62 114 ALA A O 1
ATOM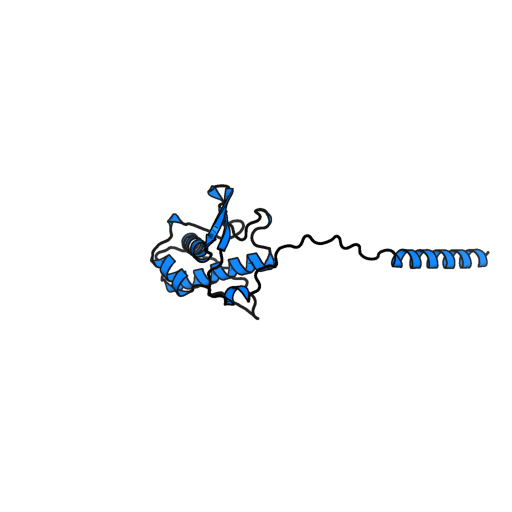 861 N N . SER A 1 115 ? 1.625 4.222 3.440 1.00 98.69 115 SER A N 1
ATOM 862 C CA . SER A 1 115 ? 2.936 4.716 3.013 1.00 98.69 115 SER A CA 1
ATOM 863 C C . SER A 1 115 ? 3.486 3.866 1.870 1.00 98.69 115 SER A C 1
ATOM 865 O O . SER A 1 115 ? 3.129 2.694 1.730 1.00 98.69 115 SER A O 1
ATOM 867 N N . THR A 1 116 ? 4.339 4.475 1.047 1.00 98.56 116 THR A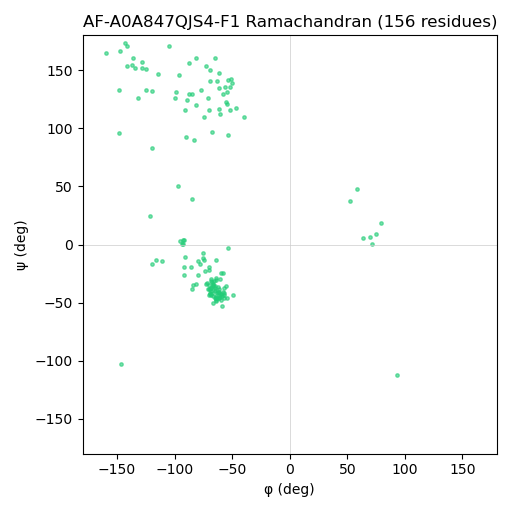 N 1
ATOM 868 C CA . THR A 1 116 ? 5.114 3.792 0.001 1.00 98.56 116 THR A CA 1
ATOM 869 C C . THR A 1 116 ? 6.499 3.339 0.487 1.00 98.56 116 THR A C 1
ATOM 871 O O . THR A 1 116 ? 7.308 2.899 -0.325 1.00 98.56 116 THR A O 1
ATOM 874 N N . ASP A 1 117 ? 6.825 3.514 1.773 1.00 97.94 117 ASP A N 1
ATOM 875 C CA . ASP A 1 117 ? 8.076 3.030 2.369 1.00 97.94 117 ASP A CA 1
ATOM 876 C C . ASP A 1 117 ? 7.889 1.620 2.943 1.00 97.94 117 ASP A C 1
ATOM 878 O O . ASP A 1 117 ? 7.168 1.414 3.923 1.00 97.94 117 ASP A O 1
ATOM 882 N N . ILE A 1 118 ? 8.602 0.653 2.366 1.00 96.00 118 ILE A N 1
ATOM 883 C CA . ILE A 1 118 ? 8.602 -0.751 2.796 1.00 96.00 118 ILE A CA 1
ATOM 884 C C . ILE A 1 118 ? 9.022 -0.934 4.264 1.00 96.00 118 ILE A C 1
ATOM 886 O O . ILE A 1 118 ? 8.648 -1.915 4.897 1.00 96.00 118 ILE A O 1
ATOM 890 N N . LYS A 1 119 ? 9.788 0.001 4.844 1.00 95.88 119 LYS A N 1
ATOM 891 C CA . LYS A 1 119 ? 10.256 -0.107 6.236 1.00 95.88 119 LYS A CA 1
ATOM 892 C C . LYS A 1 119 ? 9.160 0.148 7.267 1.00 95.88 119 LYS A C 1
ATOM 894 O O . LYS A 1 119 ? 9.310 -0.266 8.413 1.00 95.88 119 LYS A O 1
ATOM 899 N N . GLU A 1 120 ? 8.102 0.856 6.885 1.00 95.69 120 GLU A N 1
ATOM 900 C CA . GLU A 1 120 ? 6.984 1.206 7.772 1.00 95.69 120 GLU A CA 1
ATOM 901 C C . GLU A 1 120 ? 5.640 0.653 7.284 1.00 95.69 120 GLU A C 1
ATOM 903 O O . GLU A 1 120 ? 4.692 0.602 8.069 1.00 95.69 120 GLU A O 1
ATOM 908 N N . PHE A 1 121 ? 5.541 0.236 6.016 1.00 97.19 121 PHE A N 1
ATOM 909 C CA . PHE A 1 121 ? 4.290 -0.239 5.436 1.00 97.19 121 PHE A CA 1
ATOM 910 C C . PHE A 1 121 ? 4.499 -1.357 4.401 1.00 97.19 121 PHE A C 1
ATOM 912 O O . PHE A 1 121 ? 4.719 -2.496 4.796 1.00 97.19 121 PHE A O 1
ATOM 919 N N . GLN A 1 122 ? 4.419 -1.064 3.101 1.00 97.75 122 GLN A N 1
ATOM 920 C CA . GLN A 1 122 ? 4.530 -2.042 2.012 1.00 97.75 122 GLN A CA 1
ATOM 921 C C . GLN A 1 122 ? 5.401 -1.470 0.891 1.00 97.75 122 GLN A C 1
ATOM 923 O O . GLN A 1 122 ? 5.487 -0.246 0.732 1.00 97.75 122 GLN A O 1
ATOM 928 N N . ALA A 1 123 ? 6.037 -2.340 0.108 1.00 97.81 123 ALA A N 1
ATOM 929 C CA . ALA A 1 123 ? 6.699 -1.932 -1.119 1.00 97.81 123 ALA A CA 1
ATOM 930 C C . ALA A 1 123 ? 5.675 -1.342 -2.092 1.00 97.81 123 ALA A C 1
ATOM 932 O O . ALA A 1 123 ? 4.511 -1.735 -2.129 1.00 97.81 123 ALA A O 1
ATOM 933 N N . TYR A 1 124 ? 6.115 -0.378 -2.892 1.00 98.44 124 TYR A N 1
ATOM 934 C CA . TYR A 1 124 ? 5.268 0.311 -3.854 1.00 98.44 124 TYR A CA 1
ATOM 935 C C . TYR A 1 124 ? 6.101 0.712 -5.067 1.00 98.44 124 TYR A C 1
ATOM 937 O O . TYR A 1 124 ? 7.187 1.274 -4.918 1.00 98.44 124 TYR A O 1
ATOM 945 N N . ASN A 1 125 ? 5.592 0.445 -6.268 1.00 98.31 125 ASN A N 1
ATOM 946 C CA . ASN A 1 125 ? 6.238 0.832 -7.516 1.00 98.31 125 ASN A CA 1
ATOM 947 C C . ASN A 1 125 ? 5.199 1.117 -8.608 1.00 98.31 125 ASN A C 1
ATOM 949 O O . ASN A 1 125 ? 4.745 0.218 -9.313 1.00 98.31 125 ASN A O 1
ATOM 953 N N . ASP A 1 126 ? 4.848 2.389 -8.785 1.00 97.12 126 ASP A N 1
ATOM 954 C CA . ASP A 1 126 ? 3.886 2.823 -9.803 1.00 97.12 126 ASP A CA 1
ATOM 955 C C . ASP A 1 126 ? 4.378 2.615 -11.242 1.00 97.12 126 ASP A C 1
ATOM 957 O O . ASP A 1 126 ? 3.590 2.315 -12.139 1.00 97.12 126 ASP A O 1
ATOM 961 N N . LYS A 1 127 ? 5.690 2.708 -11.468 1.00 98.00 127 LYS A N 1
ATOM 962 C CA . LYS A 1 127 ? 6.315 2.512 -12.785 1.00 98.00 127 LYS A CA 1
ATOM 963 C C . LYS A 1 127 ? 6.270 1.059 -13.260 1.00 98.00 127 LYS A C 1
ATOM 965 O O . LYS A 1 127 ? 6.437 0.819 -14.453 1.00 98.00 127 LYS A O 1
ATOM 970 N N . ALA A 1 128 ? 6.066 0.099 -12.356 1.00 98.12 128 ALA A N 1
ATOM 971 C CA . ALA A 1 128 ? 6.003 -1.328 -12.676 1.00 98.12 128 ALA A CA 1
ATOM 972 C C . ALA A 1 128 ? 4.570 -1.853 -12.886 1.00 98.12 128 ALA A C 1
ATOM 974 O O . ALA A 1 128 ? 4.385 -3.048 -13.122 1.00 98.12 128 ALA A O 1
ATOM 975 N N . ILE A 1 129 ? 3.550 -0.991 -12.826 1.00 98.62 129 ILE A N 1
ATOM 976 C CA . ILE A 1 129 ? 2.156 -1.400 -13.030 1.00 98.62 129 ILE A CA 1
ATOM 977 C C . ILE A 1 129 ? 1.930 -1.778 -14.502 1.00 98.62 129 ILE A C 1
ATOM 979 O O . ILE A 1 129 ? 1.984 -0.936 -15.398 1.00 98.62 129 ILE A O 1
ATOM 983 N N . THR A 1 130 ? 1.616 -3.050 -14.750 1.00 98.56 130 THR A N 1
ATOM 984 C CA . THR A 1 130 ? 1.256 -3.582 -16.075 1.00 98.56 130 THR A CA 1
ATOM 985 C C . THR A 1 130 ? -0.247 -3.843 -16.187 1.00 98.56 130 THR A C 1
ATOM 987 O O . THR A 1 130 ? -0.970 -3.842 -15.191 1.00 98.56 130 THR A O 1
ATOM 990 N N . GLU A 1 131 ? -0.736 -4.144 -17.394 1.00 98.38 131 GLU A N 1
ATOM 991 C CA . GLU A 1 131 ? -2.127 -4.590 -17.590 1.00 98.38 131 GLU A CA 1
ATOM 992 C C . GLU A 1 131 ? -2.445 -5.894 -16.842 1.00 98.38 131 GLU A C 1
ATOM 994 O O . GLU A 1 131 ? -3.573 -6.088 -16.398 1.00 98.38 131 GLU A O 1
ATOM 999 N N . ASN A 1 132 ? -1.452 -6.768 -16.636 1.00 98.38 132 ASN A N 1
ATOM 1000 C CA . ASN A 1 132 ? -1.624 -7.996 -15.858 1.00 98.38 132 ASN A CA 1
ATOM 1001 C C . ASN A 1 132 ? -1.861 -7.687 -14.367 1.00 98.38 132 ASN A C 1
ATOM 1003 O O . ASN A 1 132 ? -2.763 -8.255 -13.756 1.00 98.38 132 ASN A O 1
ATOM 1007 N N . VAL A 1 133 ? -1.118 -6.720 -13.809 1.00 98.81 133 VAL A N 1
ATOM 1008 C CA . VAL A 1 133 ? -1.327 -6.223 -12.437 1.00 98.81 133 VAL A CA 1
ATOM 1009 C C . VAL A 1 133 ? -2.690 -5.547 -12.304 1.00 98.81 133 VAL A C 1
ATOM 1011 O O . VAL A 1 133 ? -3.449 -5.885 -11.401 1.00 98.81 133 VAL A O 1
ATOM 1014 N N . LYS A 1 134 ? -3.046 -4.642 -13.227 1.00 98.75 134 LYS A N 1
ATOM 1015 C CA . LYS A 1 134 ? -4.365 -3.982 -13.216 1.00 98.75 134 LYS A CA 1
ATOM 1016 C C . LYS A 1 134 ? -5.503 -4.998 -13.266 1.00 98.75 134 LYS A C 1
ATOM 1018 O O . LYS A 1 134 ? -6.459 -4.883 -12.508 1.00 98.75 134 LYS A O 1
ATOM 1023 N N . ARG A 1 135 ? -5.379 -6.015 -14.125 1.00 98.69 135 ARG A N 1
ATOM 1024 C CA . ARG A 1 135 ? -6.357 -7.099 -14.232 1.00 98.69 135 ARG A CA 1
ATOM 1025 C C . ARG A 1 135 ? -6.495 -7.869 -12.920 1.00 98.69 135 ARG A C 1
ATOM 1027 O O . ARG A 1 135 ? -7.617 -8.122 -12.506 1.00 98.69 135 ARG A O 1
ATOM 1034 N N . ALA A 1 136 ? -5.389 -8.218 -12.271 1.00 98.81 136 ALA A N 1
ATOM 1035 C CA . ALA A 1 136 ? -5.402 -8.927 -10.994 1.00 98.81 136 ALA A CA 1
ATOM 1036 C C . ALA A 1 136 ? -6.089 -8.132 -9.867 1.00 98.81 136 ALA A C 1
ATOM 1038 O O . ALA A 1 136 ? -6.880 -8.686 -9.100 1.00 98.81 136 ALA A O 1
ATOM 1039 N N . VAL A 1 137 ? -5.823 -6.824 -9.797 1.00 98.75 137 VAL A N 1
ATOM 1040 C CA . VAL A 1 137 ? -6.476 -5.918 -8.841 1.00 98.75 137 VAL A CA 1
ATOM 1041 C C . VAL A 1 137 ? -7.972 -5.809 -9.129 1.00 98.75 137 VAL A C 1
ATOM 1043 O O . VAL A 1 137 ? -8.779 -5.957 -8.216 1.00 98.75 137 VAL A O 1
ATOM 1046 N N . GLU A 1 138 ? -8.356 -5.634 -10.396 1.00 98.44 138 GLU A N 1
ATOM 1047 C CA . GLU A 1 138 ? -9.764 -5.532 -10.794 1.00 98.44 138 GLU A CA 1
ATOM 1048 C C . GLU A 1 138 ? -10.541 -6.836 -10.550 1.00 98.44 138 GLU A C 1
ATOM 1050 O O . GLU A 1 138 ? -11.673 -6.798 -10.077 1.00 98.44 138 GLU A O 1
ATOM 1055 N N . MET A 1 139 ? -9.928 -8.000 -10.800 1.00 98.31 139 MET A N 1
ATOM 1056 C CA . MET A 1 139 ? -10.532 -9.316 -10.538 1.00 98.31 139 MET A CA 1
ATOM 1057 C C . MET A 1 139 ? -10.899 -9.534 -9.066 1.00 98.31 139 MET A C 1
ATOM 1059 O O . MET A 1 139 ? -11.776 -10.341 -8.783 1.00 98.31 139 MET A O 1
ATOM 1063 N N . THR A 1 140 ? -10.230 -8.831 -8.151 1.00 98.56 140 THR A N 1
ATOM 1064 C CA . THR A 1 140 ? -10.384 -8.971 -6.693 1.00 98.56 140 THR A CA 1
ATOM 1065 C C . THR A 1 140 ? -10.802 -7.657 -6.042 1.00 98.56 140 THR A C 1
ATOM 1067 O O . THR A 1 140 ? -10.513 -7.396 -4.870 1.00 98.56 140 THR A O 1
ATOM 1070 N N . ARG A 1 141 ? -11.440 -6.774 -6.817 1.00 98.19 141 ARG A N 1
ATOM 1071 C CA . ARG A 1 141 ? -11.790 -5.421 -6.391 1.00 98.19 141 ARG A CA 1
ATOM 1072 C C . ARG A 1 141 ? -12.617 -5.450 -5.107 1.00 98.19 141 ARG A C 1
ATOM 1074 O O . ARG A 1 141 ? -13.693 -6.038 -5.057 1.00 98.19 141 ARG A O 1
ATOM 1081 N N . GLY A 1 142 ? -12.124 -4.779 -4.066 1.00 96.88 142 GLY A N 1
ATOM 1082 C CA . GLY A 1 142 ? -12.786 -4.730 -2.760 1.00 96.88 142 GLY A CA 1
ATOM 1083 C C . GLY A 1 142 ? -12.743 -6.028 -1.940 1.00 96.88 142 GLY A C 1
ATOM 1084 O O . GLY A 1 142 ? -13.253 -6.037 -0.821 1.00 96.88 142 GLY A O 1
ATOM 1085 N N . GLU A 1 143 ? -12.122 -7.100 -2.434 1.00 98.31 143 GLU A N 1
ATOM 1086 C CA . GLU A 1 143 ? -11.987 -8.344 -1.680 1.00 98.31 143 GLU A CA 1
ATOM 1087 C C . GLU A 1 143 ? -10.889 -8.229 -0.618 1.00 98.31 143 GLU A C 1
ATOM 1089 O O . GLU A 1 143 ? -9.774 -7.768 -0.884 1.00 98.31 143 GLU A O 1
ATOM 1094 N N . ILE A 1 144 ? -11.208 -8.669 0.598 1.00 98.25 144 ILE A N 1
ATOM 1095 C CA . ILE A 1 144 ? -10.275 -8.767 1.721 1.00 98.25 144 ILE A CA 1
ATOM 1096 C C . ILE A 1 144 ? -10.448 -10.114 2.422 1.00 98.25 144 ILE A C 1
ATOM 1098 O O . ILE A 1 144 ? -11.541 -10.681 2.457 1.00 98.25 144 ILE A O 1
ATOM 1102 N N . ALA A 1 145 ? -9.376 -10.608 3.030 1.00 98.06 145 ALA A N 1
ATOM 1103 C CA . ALA A 1 145 ? -9.416 -11.798 3.861 1.00 98.06 145 ALA A CA 1
ATOM 1104 C C . ALA A 1 145 ? -9.827 -11.426 5.293 1.00 98.06 145 ALA A C 1
ATOM 1106 O O . ALA A 1 145 ? -9.254 -10.526 5.912 1.00 98.06 145 ALA A O 1
ATOM 1107 N N . THR A 1 146 ? -10.816 -12.138 5.840 1.00 98.12 146 THR A N 1
ATOM 1108 C CA . THR A 1 146 ? -11.332 -11.875 7.190 1.00 98.12 146 THR A CA 1
ATOM 1109 C C . THR A 1 146 ? -11.370 -13.133 8.048 1.00 98.12 146 THR A C 1
ATOM 1111 O O . THR A 1 146 ? -11.533 -14.246 7.551 1.00 98.12 146 THR A O 1
ATOM 1114 N N . TYR A 1 147 ? -11.250 -12.947 9.360 1.00 96.81 147 TYR A N 1
ATOM 1115 C CA . TYR A 1 147 ? -11.513 -13.966 10.369 1.00 96.81 147 TYR A CA 1
ATOM 1116 C C . TYR A 1 147 ? -12.402 -13.356 11.450 1.00 96.81 147 TYR A C 1
ATOM 1118 O O . TYR A 1 147 ? -12.099 -12.290 11.983 1.00 96.81 147 TYR A O 1
ATOM 1126 N N . GLN A 1 148 ? -13.533 -14.003 11.747 1.00 96.12 148 GLN A N 1
ATOM 1127 C CA . GLN A 1 148 ? -14.538 -13.492 12.695 1.00 96.12 148 GLN A CA 1
ATOM 1128 C C . GLN A 1 148 ? -14.987 -12.047 12.393 1.00 96.12 148 GLN A C 1
ATOM 1130 O O . GLN A 1 148 ? -15.205 -11.242 13.297 1.00 96.12 148 GLN A O 1
ATOM 1135 N N . GLY A 1 149 ? -15.112 -11.712 11.104 1.00 93.38 149 GLY A N 1
ATOM 1136 C CA . GLY A 1 149 ? -15.566 -10.395 10.650 1.00 93.38 149 GLY A CA 1
ATOM 1137 C C . GLY A 1 149 ? -14.537 -9.269 10.780 1.00 93.38 149 GLY A C 1
ATOM 1138 O O . GLY A 1 149 ? -14.900 -8.115 10.581 1.00 93.38 149 GLY A O 1
ATOM 1139 N N . LYS A 1 150 ? -13.274 -9.578 11.101 1.00 95.00 150 LYS A N 1
ATOM 1140 C CA . LYS A 1 150 ? -12.165 -8.613 11.136 1.00 95.00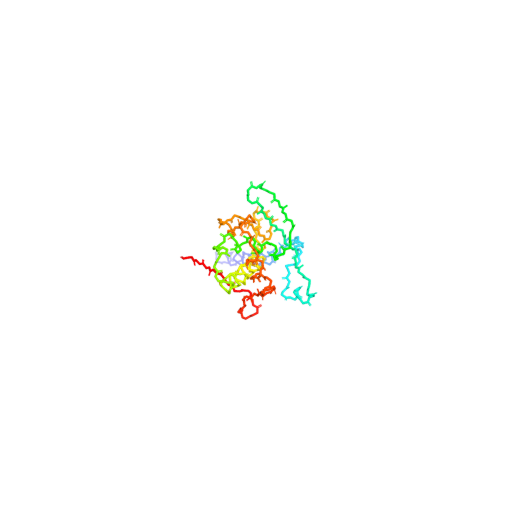 150 LYS A CA 1
ATOM 1141 C C . LYS A 1 150 ? -11.139 -8.935 10.058 1.00 95.00 150 LYS A C 1
ATOM 1143 O O . LYS A 1 150 ? -10.927 -10.114 9.765 1.00 95.00 150 LYS A O 1
ATOM 1148 N N . ALA A 1 151 ? -10.502 -7.910 9.491 1.00 97.56 151 ALA A N 1
ATOM 1149 C CA . ALA A 1 151 ? -9.366 -8.099 8.594 1.00 97.56 151 ALA A CA 1
ATOM 1150 C C . ALA A 1 151 ? -8.269 -8.914 9.301 1.00 97.56 151 ALA A C 1
ATOM 1152 O O . ALA A 1 151 ? -7.989 -8.699 10.482 1.00 97.56 151 ALA A O 1
ATOM 1153 N N . ILE A 1 152 ? -7.687 -9.891 8.602 1.00 97.56 152 ILE A N 1
ATOM 1154 C CA . ILE A 1 152 ? -6.624 -10.720 9.181 1.00 97.56 152 ILE A CA 1
ATOM 1155 C C . ILE A 1 152 ? -5.263 -10.024 9.122 1.00 97.56 152 ILE A C 1
ATOM 1157 O O . ILE A 1 152 ? -4.996 -9.171 8.276 1.00 97.56 152 ILE A O 1
ATOM 1161 N N . ASN A 1 153 ? -4.351 -10.509 9.958 1.00 95.94 153 ASN A N 1
ATOM 1162 C CA . ASN A 1 153 ? -2.920 -10.271 9.824 1.00 95.94 153 ASN A CA 1
ATOM 1163 C C . ASN A 1 153 ? -2.388 -10.984 8.569 1.00 95.94 153 ASN A C 1
ATOM 1165 O O . ASN A 1 153 ? -2.095 -12.177 8.604 1.00 95.94 153 ASN A O 1
ATOM 1169 N N . SER A 1 154 ? -2.275 -10.254 7.464 1.00 96.19 154 SER A N 1
ATOM 1170 C CA . SER A 1 154 ? -1.945 -10.770 6.127 1.00 96.19 154 SER A CA 1
ATOM 1171 C C . SER A 1 154 ? -0.454 -10.616 5.790 1.00 96.19 154 SER A C 1
ATOM 1173 O O . SER A 1 154 ? -0.074 -10.094 4.749 1.00 96.19 154 SER A O 1
ATOM 1175 N N . TRP A 1 155 ? 0.415 -11.068 6.694 1.00 92.06 155 TRP A N 1
ATOM 1176 C CA . TRP A 1 155 ? 1.866 -11.062 6.477 1.00 92.06 155 TRP A CA 1
ATOM 1177 C C . TRP A 1 155 ? 2.259 -12.072 5.391 1.00 92.06 155 TRP A C 1
ATOM 1179 O O . TRP A 1 155 ? 1.730 -13.184 5.358 1.00 92.06 155 TRP A O 1
ATOM 1189 N N . PHE A 1 156 ? 3.219 -11.711 4.543 1.00 92.94 156 PHE A N 1
ATOM 1190 C CA . PHE A 1 156 ? 3.760 -12.566 3.484 1.00 92.94 156 PHE A CA 1
ATOM 1191 C C . PHE A 1 156 ? 5.279 -12.363 3.347 1.00 92.94 156 PHE A C 1
ATOM 1193 O O . PHE A 1 156 ? 5.860 -11.488 3.986 1.00 92.94 156 PHE A O 1
ATOM 1200 N N . HIS A 1 157 ? 5.923 -13.214 2.549 1.00 91.62 157 HIS A N 1
ATOM 1201 C CA . HIS A 1 157 ? 7.362 -13.195 2.264 1.00 91.62 157 HIS A CA 1
ATOM 1202 C C . HIS A 1 157 ? 7.652 -13.961 0.964 1.00 91.62 157 HIS A C 1
ATOM 1204 O O . HIS A 1 157 ? 6.787 -14.713 0.503 1.00 91.62 157 HIS A O 1
ATOM 1210 N N . ALA A 1 158 ? 8.851 -13.761 0.409 1.00 81.69 158 ALA A N 1
ATOM 1211 C CA . ALA A 1 158 ? 9.378 -14.467 -0.762 1.00 81.69 158 ALA A CA 1
ATOM 1212 C C . ALA A 1 158 ? 10.249 -15.670 -0.377 1.00 81.69 158 ALA A C 1
ATOM 1214 O O . ALA A 1 158 ? 10.901 -15.604 0.693 1.00 81.69 158 ALA A O 1
#

Sequence (158 aa):
MKLKYRVLYTAAGLIIALGLILSGCSQAPQKKQAPAPTPQQTAQGKEPEITVYMHETGQKKTMKMEDYIAGVVAGEMKPDWPVEALAAQAIIARTFTIQAIEEKGGVPERGTQASTDIKEFQAYNDKAITENVKRAVEMTRGEIATYQGKAINSWFHA

pLDDT: mean 84.35, std 21.15, range [36.62, 98.88]

Nearest PDB structures (foldseek):
  5txu-assembly1_A  TM=9.111E-01  e=1.712E-09  Clostridioides difficile 630
  4rwr-assembly2_B  TM=7.451E-01  e=4.881E-04  Bacillus anthracis
  4rwr-assembly1_A  TM=7.380E-01  e=3.310E-03  Bacillus anthracis
  8tec-assembly1_A  TM=6.189E-01  e=9.434E+00  Mus musculus

Solvent-accessible surface area (backbone atoms only — not comparable to full-atom values): 9167 Å² total; per-residue (Å²): 127,73,66,67,53,54,56,50,51,55,52,52,52,53,52,55,57,56,60,67,68,70,70,66,81,80,75,72,83,74,77,82,68,77,78,72,85,54,93,67,65,65,74,72,80,60,86,56,72,43,37,30,34,38,62,95,77,74,43,79,44,79,41,50,48,68,63,52,40,31,16,27,41,26,40,73,40,68,56,86,54,59,49,69,60,46,20,52,43,30,24,33,53,43,12,36,46,51,32,34,33,73,76,60,54,28,35,62,95,76,70,21,42,39,45,43,36,54,92,85,57,39,42,49,26,69,91,47,54,41,71,51,37,49,48,14,37,61,78,38,61,92,45,59,52,64,56,96,89,35,57,37,92,52,82,85,85,135

Secondary structure (DSSP, 8-state):
-HHHHHHHHHHHHHHHHHHHHS----------PPPPPPTTGGGG-PPPEEEEEETTTTEEEEEEHHHHHHHHHHHHS-TTS-HHHHHHHHHHHHHHHHHHHHHH-SBTTTTBSEES-TTTS----GGG--HHHHHHHHHTTT---EETTEE-------

Mean predicted aligned error: 12.61 Å